Protein AF-X1DW26-F1 (afdb_monomer)

Mean predicted aligned error: 8.76 Å

Structure (mmCIF, N/CA/C/O backbone):
data_AF-X1DW26-F1
#
_entry.id   AF-X1DW26-F1
#
loop_
_atom_site.group_PDB
_atom_site.id
_atom_site.type_symbol
_atom_site.label_atom_id
_atom_site.label_alt_id
_atom_site.label_comp_id
_atom_site.label_asym_id
_atom_site.label_entity_id
_atom_site.label_seq_id
_atom_site.pdbx_PDB_ins_code
_atom_site.Cartn_x
_atom_site.Cartn_y
_atom_site.Cartn_z
_atom_site.occupancy
_atom_site.B_iso_or_equiv
_atom_site.auth_seq_id
_atom_site.auth_comp_id
_atom_site.auth_asym_id
_atom_site.auth_atom_id
_atom_site.pdbx_PDB_model_num
ATOM 1 N N . MET A 1 1 ? 0.193 -4.312 5.674 1.00 88.12 1 MET A N 1
ATOM 2 C CA . MET A 1 1 ? 0.074 -4.951 4.336 1.00 88.12 1 MET A CA 1
ATOM 3 C C . MET A 1 1 ? 0.916 -4.147 3.363 1.00 88.12 1 MET A C 1
ATOM 5 O O . MET A 1 1 ? 1.059 -2.956 3.587 1.00 88.12 1 MET A O 1
ATOM 9 N N . ILE A 1 2 ? 1.497 -4.762 2.340 1.00 91.12 2 ILE A N 1
ATOM 10 C CA . ILE A 1 2 ? 2.200 -4.071 1.257 1.00 91.12 2 ILE A CA 1
ATOM 11 C C . ILE A 1 2 ? 1.427 -4.326 -0.032 1.00 91.12 2 ILE A C 1
ATOM 13 O O . ILE A 1 2 ? 1.077 -5.469 -0.315 1.00 91.12 2 ILE A O 1
ATOM 17 N N . ILE A 1 3 ? 1.164 -3.269 -0.791 1.00 92.44 3 ILE A N 1
ATOM 18 C CA . ILE A 1 3 ? 0.646 -3.347 -2.155 1.00 92.44 3 ILE A CA 1
ATOM 19 C C . ILE A 1 3 ? 1.777 -2.913 -3.078 1.00 92.44 3 ILE A C 1
ATOM 21 O O . ILE A 1 3 ? 2.336 -1.831 -2.917 1.00 92.44 3 ILE A O 1
ATOM 25 N N . VAL A 1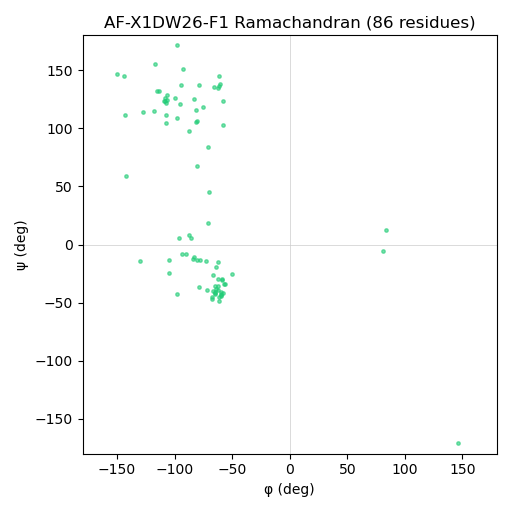 4 ? 2.136 -3.774 -4.016 1.00 94.06 4 VAL A N 1
ATOM 26 C CA . VAL A 1 4 ? 3.127 -3.503 -5.049 1.00 94.06 4 VAL A CA 1
ATOM 27 C C . VAL A 1 4 ? 2.372 -3.135 -6.313 1.00 94.06 4 VAL A C 1
ATOM 29 O O . VAL A 1 4 ? 1.497 -3.875 -6.766 1.00 94.06 4 VAL A O 1
ATOM 32 N N . MET A 1 5 ? 2.708 -1.982 -6.868 1.00 95.25 5 MET A N 1
ATOM 33 C CA . MET A 1 5 ? 2.160 -1.466 -8.109 1.00 95.25 5 MET A CA 1
ATOM 34 C C . MET A 1 5 ? 3.255 -1.318 -9.164 1.00 95.25 5 MET A C 1
ATOM 36 O O . MET A 1 5 ? 4.433 -1.132 -8.844 1.00 95.25 5 MET A O 1
ATOM 40 N N . ASN A 1 6 ? 2.861 -1.359 -10.432 1.00 94.44 6 ASN A N 1
ATOM 41 C CA . ASN A 1 6 ? 3.746 -1.125 -11.559 1.00 94.44 6 ASN A CA 1
ATOM 42 C C . ASN A 1 6 ? 4.314 0.301 -11.503 1.00 94.44 6 ASN A C 1
ATOM 44 O O . ASN A 1 6 ? 3.574 1.263 -11.290 1.00 94.44 6 ASN A O 1
ATOM 48 N N . GLY A 1 7 ? 5.620 0.449 -11.733 1.00 92.38 7 GLY A N 1
ATOM 49 C CA . GLY A 1 7 ? 6.322 1.738 -11.700 1.00 92.38 7 GLY A CA 1
ATOM 50 C C . GLY A 1 7 ? 5.879 2.747 -12.757 1.00 92.38 7 GLY A C 1
ATOM 51 O O . GLY A 1 7 ? 6.112 3.939 -12.596 1.00 92.38 7 GLY A O 1
ATOM 52 N N . LYS A 1 8 ? 5.228 2.277 -13.824 1.00 92.38 8 LYS A N 1
ATOM 53 C CA . LYS A 1 8 ? 4.686 3.096 -14.916 1.00 92.38 8 LYS A CA 1
ATOM 54 C C . LYS A 1 8 ? 3.200 3.415 -14.741 1.00 92.38 8 LYS A C 1
ATOM 56 O O . LYS A 1 8 ? 2.597 3.947 -15.666 1.00 92.38 8 LYS A O 1
ATOM 61 N N . THR A 1 9 ? 2.601 3.034 -13.613 1.00 92.44 9 THR A N 1
ATOM 62 C CA . THR A 1 9 ? 1.196 3.349 -13.332 1.00 92.44 9 THR A CA 1
ATOM 63 C C . THR A 1 9 ? 1.027 4.854 -13.186 1.00 92.44 9 THR A C 1
ATOM 65 O O . THR A 1 9 ? 1.818 5.495 -12.495 1.00 92.44 9 THR A O 1
ATOM 68 N N . ASP A 1 10 ? -0.023 5.398 -13.797 1.00 93.31 10 ASP A N 1
ATOM 69 C CA . ASP A 1 10 ? -0.350 6.813 -13.683 1.00 93.31 10 ASP A CA 1
ATOM 70 C C . ASP A 1 10 ? -0.655 7.205 -12.235 1.00 93.31 10 ASP A C 1
ATOM 72 O O . ASP A 1 10 ? -1.304 6.472 -11.480 1.00 93.31 10 ASP A O 1
ATOM 76 N N . ASP A 1 11 ? -0.264 8.426 -11.871 1.00 91.94 11 ASP A N 1
ATOM 77 C CA . ASP A 1 11 ? -0.490 8.973 -10.533 1.00 91.94 11 ASP A CA 1
ATOM 78 C C . ASP A 1 11 ? -1.967 8.957 -10.134 1.00 91.94 11 ASP A C 1
ATOM 80 O O . ASP A 1 11 ? -2.286 8.703 -8.976 1.00 91.94 11 ASP A O 1
ATOM 84 N N . ALA A 1 12 ? -2.874 9.145 -11.095 1.00 94.06 12 ALA A N 1
ATOM 85 C CA . ALA A 1 12 ? -4.312 9.098 -10.855 1.00 94.06 12 ALA A CA 1
ATOM 86 C C . ALA A 1 12 ? -4.790 7.722 -10.364 1.00 94.06 12 ALA A C 1
ATOM 88 O O . ALA A 1 12 ? -5.703 7.646 -9.544 1.00 94.06 12 ALA A O 1
ATOM 89 N N . ASP A 1 13 ? -4.195 6.632 -10.849 1.00 94.06 13 ASP A N 1
ATOM 90 C CA . ASP A 1 13 ? -4.558 5.281 -10.421 1.00 94.06 13 ASP A CA 1
ATOM 91 C C . ASP A 1 13 ? -3.926 4.929 -9.072 1.00 94.06 13 ASP A C 1
ATOM 93 O O . ASP A 1 13 ? -4.583 4.323 -8.224 1.00 94.06 13 ASP A O 1
ATOM 97 N N . VAL A 1 14 ? -2.698 5.391 -8.826 1.00 94.12 14 VAL A N 1
ATOM 98 C CA . VAL A 1 14 ? -2.047 5.278 -7.513 1.00 94.12 14 VAL A CA 1
ATOM 99 C C . VAL A 1 14 ? -2.854 6.025 -6.445 1.00 94.12 14 VAL A C 1
ATOM 101 O O . VAL A 1 14 ? -3.134 5.473 -5.378 1.00 94.12 14 VAL A O 1
ATOM 104 N N . GLU A 1 15 ? -3.303 7.245 -6.746 1.00 94.69 15 GLU A N 1
ATOM 105 C CA . GLU A 1 15 ? -4.111 8.070 -5.843 1.00 94.69 15 GLU A CA 1
ATOM 106 C C . GLU A 1 15 ? -5.455 7.407 -5.515 1.00 94.69 15 GLU A C 1
ATOM 108 O O . GLU A 1 15 ? -5.862 7.403 -4.356 1.00 94.69 15 GLU A O 1
ATOM 113 N N . LYS A 1 16 ? -6.121 6.758 -6.485 1.00 94.75 16 LYS A N 1
ATOM 114 C CA . LYS A 1 16 ? -7.365 6.001 -6.229 1.00 94.75 16 LYS A CA 1
ATOM 115 C C . LYS A 1 16 ? -7.165 4.911 -5.178 1.00 94.75 16 LYS A C 1
ATOM 117 O O . LYS A 1 16 ? -8.022 4.726 -4.312 1.00 94.75 16 LYS A O 1
ATOM 122 N N . VAL A 1 17 ? -6.046 4.187 -5.244 1.00 93.94 17 VAL A N 1
ATOM 123 C CA . VAL A 1 17 ? -5.722 3.142 -4.262 1.00 93.94 17 VAL A CA 1
ATOM 124 C C . VAL A 1 17 ? -5.458 3.766 -2.890 1.00 93.94 17 VAL A C 1
ATOM 126 O O . VAL A 1 17 ? -5.995 3.292 -1.888 1.00 93.94 17 VAL A O 1
ATOM 129 N N . ILE A 1 18 ? -4.685 4.854 -2.834 1.00 94.38 18 ILE A N 1
ATOM 130 C CA . ILE A 1 18 ? -4.382 5.575 -1.587 1.00 94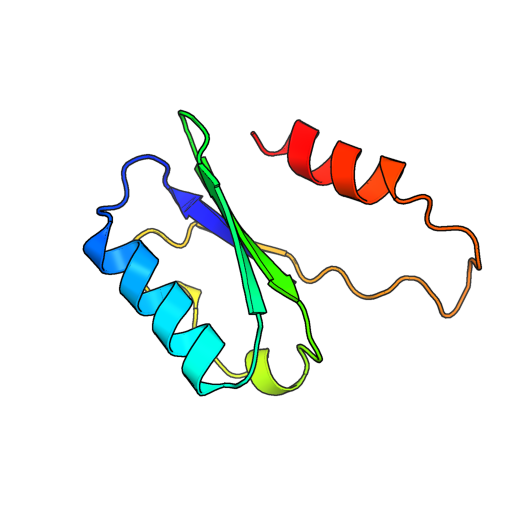.38 18 ILE A CA 1
ATOM 131 C C . ILE A 1 18 ? -5.657 6.117 -0.942 1.00 94.38 18 ILE A C 1
ATOM 133 O O . ILE A 1 18 ? -5.890 5.893 0.245 1.00 94.38 18 ILE A O 1
ATOM 137 N N . GLN A 1 19 ? -6.511 6.779 -1.721 1.00 94.56 19 GLN A N 1
ATOM 138 C CA . GLN A 1 19 ? -7.773 7.326 -1.246 1.00 94.56 19 GLN A CA 1
ATOM 139 C C . GLN A 1 19 ? -8.665 6.218 -0.690 1.00 94.56 19 GLN A C 1
ATOM 141 O O . GLN A 1 19 ? -9.200 6.361 0.408 1.00 94.56 19 GLN A O 1
ATOM 146 N N . LYS A 1 20 ? -8.759 5.076 -1.384 1.00 92.44 20 LYS A N 1
ATOM 147 C CA . LYS A 1 20 ? -9.542 3.940 -0.895 1.00 92.44 20 LYS A CA 1
ATOM 148 C C . LYS A 1 20 ? -9.038 3.431 0.455 1.00 92.44 20 LYS A C 1
ATOM 150 O O . LYS A 1 20 ? -9.832 3.107 1.334 1.00 92.44 20 LYS A O 1
ATOM 155 N N . LEU A 1 21 ? -7.721 3.368 0.629 1.00 92.62 21 LEU A N 1
ATOM 156 C CA . LEU A 1 21 ? -7.098 2.965 1.889 1.00 92.62 21 LEU A CA 1
ATOM 157 C C . LEU A 1 21 ? -7.351 3.992 3.004 1.00 92.62 21 LEU A C 1
ATOM 159 O O . LEU A 1 21 ? -7.652 3.596 4.130 1.00 92.62 21 LEU A O 1
ATOM 163 N N . HIS A 1 22 ? -7.295 5.288 2.692 1.00 92.50 22 HIS A N 1
ATOM 164 C CA . HIS A 1 22 ? -7.607 6.368 3.632 1.00 92.50 22 HIS A CA 1
ATOM 165 C C . HIS A 1 22 ? -9.081 6.367 4.061 1.00 92.50 22 HIS A C 1
ATOM 167 O O . HIS A 1 22 ? -9.365 6.511 5.248 1.00 92.50 22 HIS A O 1
ATOM 173 N N . GLU A 1 23 ? -10.018 6.140 3.135 1.00 91.81 23 GLU A N 1
ATOM 174 C CA . GLU A 1 23 ? -11.456 6.001 3.424 1.00 91.81 23 GLU A CA 1
ATOM 175 C C . GLU A 1 23 ? -11.744 4.854 4.399 1.00 91.81 23 GLU A C 1
ATOM 177 O O . GLU A 1 23 ? -12.678 4.915 5.194 1.00 91.81 23 GLU A O 1
ATOM 182 N N . MET A 1 24 ? -10.915 3.811 4.362 1.00 89.50 24 MET A N 1
ATOM 183 C CA . MET A 1 24 ? -10.995 2.667 5.269 1.00 89.50 24 MET A CA 1
ATOM 184 C C . MET A 1 24 ? -10.248 2.886 6.596 1.00 89.50 24 MET A C 1
ATOM 186 O O . MET A 1 24 ? -10.170 1.966 7.411 1.00 89.50 24 MET A O 1
ATOM 190 N N . GLY A 1 25 ? -9.721 4.094 6.825 1.00 89.94 25 GLY A N 1
ATOM 191 C CA . GLY A 1 25 ? -9.056 4.496 8.063 1.00 89.94 25 GLY A CA 1
ATOM 192 C C . GLY A 1 25 ? -7.581 4.102 8.155 1.00 89.94 25 GLY A C 1
ATOM 193 O O . GLY A 1 25 ? -7.000 4.183 9.239 1.00 89.94 25 GLY A O 1
ATOM 194 N N . HIS A 1 26 ? -6.959 3.683 7.051 1.00 91.25 26 HIS A N 1
ATOM 195 C CA . HIS A 1 26 ? -5.552 3.278 7.043 1.00 91.25 26 HIS A CA 1
ATOM 196 C C . HIS A 1 26 ? -4.631 4.433 6.695 1.00 91.25 26 HIS A C 1
ATOM 198 O O . HIS A 1 26 ? -4.988 5.327 5.934 1.00 91.25 26 HIS A O 1
ATOM 204 N N . LYS A 1 27 ? -3.400 4.383 7.206 1.00 90.00 27 LYS A N 1
ATOM 205 C CA . LYS A 1 27 ? -2.324 5.263 6.739 1.00 90.00 27 LYS A CA 1
ATOM 206 C C . LYS A 1 27 ? -1.524 4.547 5.663 1.00 90.00 27 LYS A C 1
ATOM 208 O O . LYS A 1 27 ? -1.194 3.370 5.824 1.00 90.00 27 LYS A O 1
ATOM 213 N N . VAL A 1 28 ? -1.176 5.263 4.600 1.00 92.38 28 VAL A N 1
ATOM 214 C CA . VAL A 1 28 ? -0.386 4.719 3.493 1.00 92.38 28 VAL A CA 1
ATOM 215 C C . VAL A 1 28 ? 0.974 5.403 3.435 1.00 92.38 28 VAL A C 1
ATOM 217 O O . VAL A 1 28 ? 1.075 6.625 3.504 1.00 92.38 28 VAL A O 1
ATOM 220 N N . HIS A 1 29 ? 2.029 4.606 3.315 1.00 92.50 29 HIS A N 1
ATOM 221 C CA . HIS A 1 29 ? 3.377 5.059 3.013 1.00 92.50 29 HIS A CA 1
ATOM 222 C C . HIS A 1 29 ? 3.714 4.696 1.571 1.00 92.50 29 HIS A C 1
ATOM 224 O O . HIS A 1 29 ? 3.555 3.544 1.178 1.00 92.50 29 HIS A O 1
ATOM 230 N N . ILE A 1 30 ? 4.185 5.663 0.791 1.00 92.56 30 ILE A N 1
ATOM 231 C CA . ILE A 1 30 ? 4.459 5.485 -0.634 1.00 92.56 30 ILE A CA 1
ATOM 232 C C . ILE A 1 30 ? 5.970 5.480 -0.831 1.00 92.56 30 ILE A C 1
ATOM 234 O O . ILE A 1 30 ? 6.651 6.429 -0.447 1.00 92.56 30 ILE A O 1
ATOM 238 N N . SER A 1 31 ? 6.485 4.439 -1.471 1.00 91.31 31 SER A N 1
ATOM 239 C CA . SER A 1 31 ? 7.856 4.384 -1.967 1.00 91.31 31 SER A CA 1
ATOM 240 C C . SER A 1 31 ? 7.816 4.233 -3.482 1.00 91.31 31 SER A C 1
ATOM 242 O O . SER A 1 31 ? 7.304 3.247 -4.005 1.00 91.31 31 SER A O 1
ATOM 244 N N . ARG A 1 32 ? 8.303 5.248 -4.199 1.00 90.88 32 ARG A N 1
ATOM 245 C CA . ARG A 1 32 ? 8.352 5.257 -5.664 1.00 90.88 32 ARG A CA 1
ATOM 246 C C . ARG A 1 32 ? 9.750 4.847 -6.112 1.00 90.88 32 ARG A C 1
ATOM 248 O O . ARG A 1 32 ? 10.697 5.604 -5.920 1.00 90.88 32 ARG A O 1
ATOM 255 N N . GLY A 1 33 ? 9.864 3.651 -6.676 1.00 87.81 33 GLY A N 1
ATOM 256 C CA . GLY A 1 33 ? 11.054 3.186 -7.381 1.00 87.81 33 GLY A CA 1
ATOM 257 C C . GLY A 1 33 ? 10.913 3.360 -8.893 1.00 87.81 33 GLY A C 1
ATOM 258 O O . GLY A 1 33 ? 9.836 3.653 -9.403 1.00 87.81 33 GLY A O 1
ATOM 259 N N . GLU A 1 34 ? 12.003 3.132 -9.625 1.00 86.06 34 GLU A N 1
ATOM 260 C CA . GLU A 1 34 ? 12.027 3.242 -11.092 1.00 86.06 34 GLU A CA 1
ATOM 261 C C . GLU A 1 34 ? 11.119 2.202 -11.775 1.00 86.06 34 GLU A C 1
ATOM 263 O O . GLU A 1 34 ? 10.494 2.473 -12.798 1.00 86.06 34 GLU A O 1
ATOM 268 N N . ARG A 1 35 ? 11.032 0.995 -11.202 1.00 89.19 35 ARG A N 1
ATOM 269 C CA . ARG A 1 35 ? 10.274 -0.130 -11.779 1.00 89.19 35 ARG A CA 1
ATOM 270 C C . ARG A 1 35 ? 8.961 -0.418 -11.072 1.00 89.19 35 ARG A C 1
ATOM 272 O O . ARG A 1 35 ? 8.073 -1.009 -11.681 1.00 89.19 35 ARG A O 1
ATOM 279 N N . ARG A 1 36 ? 8.850 -0.044 -9.797 1.00 93.31 36 ARG A N 1
ATOM 280 C CA . ARG A 1 36 ? 7.732 -0.401 -8.920 1.00 93.31 36 ARG A CA 1
ATOM 281 C C . ARG A 1 36 ? 7.395 0.735 -7.973 1.00 93.31 36 ARG A C 1
ATOM 283 O O . ARG A 1 36 ? 8.282 1.427 -7.479 1.00 93.31 36 ARG A O 1
ATOM 290 N N . ILE A 1 37 ? 6.110 0.873 -7.684 1.00 94.50 37 ILE A N 1
ATOM 291 C CA . ILE A 1 37 ? 5.584 1.751 -6.643 1.00 94.50 37 ILE A CA 1
ATOM 292 C C . ILE A 1 37 ? 5.092 0.855 -5.513 1.00 94.50 37 ILE A C 1
ATOM 294 O O . ILE A 1 37 ? 4.269 -0.029 -5.719 1.00 94.50 37 ILE A O 1
ATOM 298 N N . ILE A 1 38 ? 5.605 1.065 -4.311 1.00 94.25 38 ILE A N 1
ATOM 299 C CA . ILE A 1 38 ? 5.256 0.282 -3.131 1.00 94.25 38 ILE A CA 1
ATOM 300 C C . ILE A 1 38 ? 4.368 1.137 -2.232 1.00 94.25 38 ILE A C 1
ATOM 302 O O . ILE A 1 38 ? 4.763 2.220 -1.801 1.00 94.25 38 ILE A O 1
ATOM 306 N N . LEU A 1 39 ? 3.183 0.625 -1.910 1.00 93.75 39 LEU A N 1
ATOM 307 C CA . LEU A 1 39 ? 2.259 1.211 -0.948 1.00 93.75 39 LEU A CA 1
ATOM 308 C C . LEU A 1 39 ? 2.249 0.363 0.327 1.00 93.75 39 LEU A C 1
ATOM 310 O O . LEU A 1 39 ? 1.678 -0.728 0.391 1.00 93.75 39 LEU A O 1
ATOM 314 N N . GLY A 1 40 ? 2.902 0.865 1.368 1.00 92.00 40 GLY A N 1
ATOM 315 C CA . GLY A 1 40 ? 2.868 0.293 2.705 1.00 92.00 40 GLY A CA 1
ATOM 316 C C . GLY A 1 40 ? 1.614 0.737 3.448 1.00 92.00 40 GLY A C 1
ATOM 317 O O . GLY A 1 40 ? 1.459 1.913 3.755 1.00 92.00 40 GLY A O 1
ATOM 318 N N . VAL A 1 41 ? 0.736 -0.202 3.781 1.00 91.25 41 VAL A N 1
ATOM 319 C CA . VAL A 1 41 ? -0.486 0.057 4.547 1.00 91.25 41 VAL A CA 1
ATOM 320 C C . VAL A 1 41 ? -0.246 -0.216 6.027 1.00 91.25 41 VAL A C 1
ATOM 322 O O . VAL A 1 41 ? 0.092 -1.346 6.413 1.00 91.25 41 VAL A O 1
ATOM 325 N N . ILE A 1 42 ? -0.441 0.822 6.840 1.00 86.44 42 ILE A N 1
ATOM 326 C CA . ILE A 1 42 ? -0.249 0.841 8.290 1.00 86.44 42 ILE A CA 1
ATOM 327 C C . ILE A 1 42 ? -1.621 0.888 8.968 1.00 86.44 42 ILE A C 1
ATOM 329 O O . ILE A 1 42 ? -2.383 1.835 8.765 1.00 86.44 42 ILE A O 1
ATOM 333 N N . GLY A 1 43 ? -1.904 -0.109 9.805 1.00 83.19 43 GLY A N 1
ATOM 334 C CA . GLY A 1 43 ? -3.177 -0.248 10.509 1.00 83.19 43 GLY A CA 1
ATOM 335 C C . GLY A 1 43 ? -3.570 -1.711 10.696 1.00 83.19 43 GLY A C 1
ATOM 336 O O . GLY A 1 43 ? -2.768 -2.616 10.439 1.00 83.19 43 GLY A O 1
ATOM 337 N N . ASP A 1 44 ? -4.804 -1.927 11.147 1.00 81.38 44 ASP A N 1
ATOM 338 C CA . ASP A 1 44 ? -5.414 -3.253 11.223 1.00 81.38 44 ASP A CA 1
ATOM 339 C C . ASP A 1 44 ? -5.944 -3.675 9.848 1.00 81.38 44 ASP A C 1
ATOM 341 O O . ASP A 1 44 ? -6.951 -3.174 9.360 1.00 81.38 44 ASP A O 1
ATOM 345 N N . VAL A 1 45 ? -5.243 -4.600 9.200 1.00 77.88 45 VAL A N 1
ATOM 346 C CA . VAL A 1 45 ? -5.514 -4.984 7.810 1.00 77.88 45 VAL A CA 1
ATOM 347 C C . VAL A 1 45 ? -6.558 -6.096 7.670 1.00 77.88 45 VAL A C 1
ATOM 349 O O . VAL A 1 45 ? -6.747 -6.597 6.561 1.00 77.88 45 VAL A O 1
ATOM 352 N N . GLU A 1 46 ? -7.239 -6.499 8.749 1.00 80.44 46 GLU A N 1
ATOM 353 C CA . GLU A 1 46 ? -8.309 -7.503 8.676 1.00 80.44 46 GLU A CA 1
ATOM 354 C C . GLU A 1 46 ? -9.447 -7.058 7.748 1.00 80.44 46 GLU A C 1
ATOM 356 O O . GLU A 1 46 ? -9.892 -7.826 6.892 1.00 80.44 46 GLU A O 1
ATOM 361 N N . ASN A 1 47 ? -9.847 -5.786 7.823 1.00 80.56 47 ASN A N 1
ATOM 362 C CA . ASN A 1 47 ? -10.911 -5.228 6.983 1.00 80.56 47 ASN A CA 1
ATOM 363 C C . ASN A 1 47 ? -10.504 -5.029 5.508 1.00 80.56 47 ASN A C 1
ATOM 365 O O . ASN A 1 47 ? -11.367 -4.844 4.653 1.00 80.56 47 ASN A O 1
ATOM 369 N N . LEU A 1 48 ? -9.207 -5.099 5.191 1.00 83.19 48 LEU A N 1
ATOM 370 C CA . LEU A 1 48 ? -8.679 -4.997 3.828 1.00 83.19 48 LEU A CA 1
ATOM 371 C C . LEU A 1 48 ? -8.723 -6.332 3.084 1.00 83.19 48 LEU A C 1
ATOM 373 O O . LEU A 1 48 ? -8.537 -6.368 1.869 1.00 83.19 48 LEU A O 1
ATOM 377 N N . ALA A 1 49 ? -8.971 -7.434 3.796 1.00 78.94 49 ALA A N 1
ATOM 378 C CA . ALA A 1 49 ? -8.968 -8.773 3.226 1.00 78.94 49 ALA A CA 1
ATOM 379 C C . ALA A 1 49 ? -10.031 -8.985 2.141 1.00 78.94 49 ALA A C 1
ATOM 381 O O . ALA A 1 49 ? -9.823 -9.813 1.256 1.00 78.94 49 ALA A O 1
ATOM 382 N N . SER A 1 50 ? -11.147 -8.264 2.243 1.00 80.56 50 SER A N 1
ATOM 383 C CA . SER A 1 50 ? -12.304 -8.340 1.350 1.00 80.56 50 SER A CA 1
ATOM 384 C C . SER A 1 50 ? -12.224 -7.374 0.166 1.00 80.56 50 SER A C 1
ATOM 386 O O . SER A 1 50 ? -13.057 -7.448 -0.736 1.00 80.56 50 SER A O 1
ATOM 388 N N . VAL A 1 51 ? -11.243 -6.468 0.148 1.00 86.88 51 VAL A N 1
ATOM 389 C CA . VAL A 1 51 ? -11.108 -5.470 -0.914 1.00 86.88 51 VAL A CA 1
ATOM 390 C C . VAL A 1 51 ? -10.385 -6.094 -2.111 1.00 86.88 51 VAL A C 1
ATOM 392 O O . VAL A 1 51 ? -9.265 -6.593 -1.958 1.00 86.88 51 VAL A O 1
ATOM 395 N N . PRO A 1 52 ? -10.968 -6.046 -3.322 1.00 88.81 52 PRO A N 1
ATOM 396 C CA . PRO A 1 52 ? -10.355 -6.609 -4.518 1.00 88.81 52 PRO A CA 1
ATOM 397 C C . PRO A 1 52 ? -9.301 -5.649 -5.088 1.00 88.81 52 PRO A C 1
ATOM 399 O O . PRO A 1 52 ? -9.473 -5.088 -6.164 1.00 88.81 52 PRO A O 1
ATOM 402 N N . PHE A 1 53 ? -8.195 -5.438 -4.375 1.00 90.56 53 PHE A N 1
ATOM 403 C CA . PHE A 1 53 ? -7.132 -4.523 -4.813 1.00 90.56 53 PHE A CA 1
ATOM 404 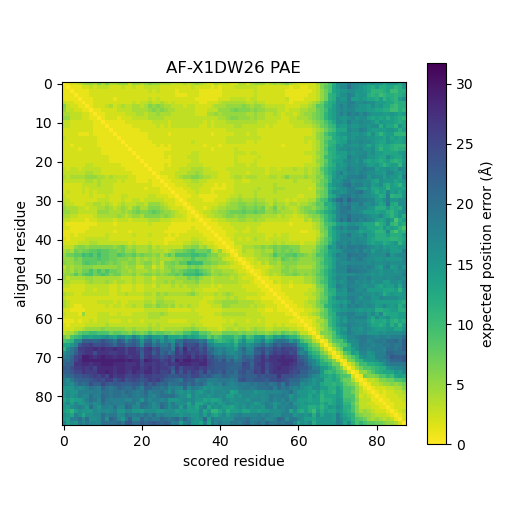C C . PHE A 1 53 ? -6.530 -4.891 -6.178 1.00 90.56 53 PHE A C 1
ATOM 406 O O . PHE A 1 53 ? -6.164 -3.998 -6.927 1.00 90.56 53 PHE A O 1
ATOM 413 N N . TYR A 1 54 ? -6.507 -6.175 -6.547 1.00 91.69 54 TYR A N 1
ATOM 414 C CA . TYR A 1 54 ? -6.094 -6.622 -7.886 1.00 91.69 54 TYR A CA 1
ATOM 415 C C . TYR A 1 54 ? -6.992 -6.106 -9.026 1.00 91.69 54 TYR A C 1
ATOM 417 O O . TYR A 1 54 ? -6.606 -6.191 -10.185 1.00 91.69 54 TYR A O 1
ATOM 425 N N . ALA A 1 55 ? -8.187 -5.585 -8.724 1.00 91.38 55 ALA A N 1
ATOM 426 C CA . ALA A 1 55 ? -9.046 -4.943 -9.716 1.00 91.38 55 ALA A CA 1
ATOM 427 C C . ALA A 1 55 ? -8.634 -3.490 -10.013 1.00 91.38 55 ALA A C 1
ATOM 429 O O . ALA A 1 55 ? -9.121 -2.906 -10.981 1.00 91.38 55 ALA A O 1
ATOM 430 N N . PHE A 1 56 ? -7.768 -2.888 -9.190 1.00 91.88 56 PHE A N 1
ATOM 431 C CA . PHE A 1 56 ? -7.227 -1.563 -9.463 1.00 91.88 56 PHE A CA 1
ATOM 432 C C . PHE A 1 56 ? -6.113 -1.661 -10.499 1.00 91.88 56 PHE A C 1
ATOM 434 O O . PHE A 1 56 ? -5.253 -2.542 -10.438 1.00 91.88 56 PHE A O 1
ATOM 441 N N . ASN A 1 57 ? -6.123 -0.722 -11.442 1.00 91.62 57 ASN A N 1
ATOM 442 C CA . ASN A 1 57 ? -5.101 -0.656 -12.470 1.00 91.62 57 ASN A CA 1
ATOM 443 C C . ASN A 1 57 ? -3.716 -0.456 -11.842 1.00 91.62 57 ASN A C 1
ATOM 445 O O . ASN A 1 57 ? -3.548 0.316 -10.897 1.00 91.62 57 ASN A O 1
ATOM 449 N N . GLY A 1 58 ? -2.730 -1.175 -12.368 1.00 91.56 58 GLY A N 1
ATOM 450 C CA . GLY A 1 58 ? -1.352 -1.089 -11.909 1.00 91.56 58 GLY A CA 1
ATOM 451 C C . GLY A 1 58 ? -1.020 -1.887 -10.650 1.00 91.56 58 GLY A C 1
ATOM 452 O O . GLY A 1 58 ? 0.155 -1.947 -10.322 1.00 91.56 58 GLY A O 1
ATOM 453 N N . VAL A 1 59 ? -1.966 -2.533 -9.956 1.00 94.38 59 VAL A N 1
ATOM 454 C CA . VAL A 1 59 ? -1.635 -3.424 -8.824 1.00 94.38 59 VAL A CA 1
ATOM 455 C C . VAL A 1 59 ? -1.070 -4.750 -9.344 1.00 94.38 59 VAL A C 1
ATOM 457 O O . VAL A 1 59 ? -1.759 -5.496 -10.034 1.00 94.38 59 VAL A O 1
ATOM 460 N N . GLU A 1 60 ? 0.180 -5.055 -8.992 1.00 93.38 60 GLU A N 1
ATOM 461 C CA . GLU A 1 60 ? 0.879 -6.280 -9.408 1.00 93.38 60 GLU A CA 1
ATOM 462 C C . GLU A 1 60 ? 0.824 -7.366 -8.332 1.00 93.38 60 GLU A C 1
ATOM 464 O O . GLU A 1 60 ? 0.608 -8.538 -8.632 1.00 93.38 60 GLU A O 1
ATOM 469 N N . GLU A 1 61 ? 1.020 -6.988 -7.068 1.00 91.12 61 GLU A N 1
ATOM 470 C CA . GLU A 1 61 ? 1.170 -7.948 -5.976 1.00 91.12 61 GLU A CA 1
ATOM 471 C C . GLU A 1 61 ? 0.664 -7.369 -4.653 1.00 91.12 61 GLU A C 1
ATOM 473 O O . GLU A 1 61 ? 0.785 -6.174 -4.385 1.00 91.12 61 GLU A O 1
ATOM 478 N N . ILE A 1 62 ? 0.112 -8.223 -3.789 1.00 89.8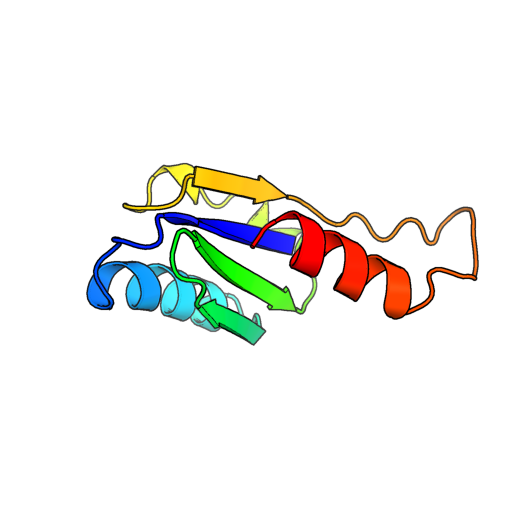1 62 ILE A N 1
ATOM 479 C CA . ILE A 1 62 ? -0.307 -7.841 -2.438 1.00 89.81 62 ILE A CA 1
ATOM 480 C C . ILE A 1 62 ? 0.321 -8.793 -1.434 1.00 89.81 62 ILE A C 1
ATOM 482 O O . ILE A 1 62 ? -0.037 -9.968 -1.347 1.00 89.81 62 ILE A O 1
ATOM 486 N N . ILE A 1 63 ? 1.204 -8.250 -0.606 1.00 86.94 63 ILE A N 1
ATOM 487 C CA . ILE A 1 63 ? 1.939 -8.997 0.404 1.00 86.94 63 ILE A CA 1
ATOM 488 C C . ILE A 1 63 ? 1.372 -8.637 1.776 1.00 86.94 63 ILE A C 1
ATOM 490 O O . ILE A 1 63 ? 1.537 -7.528 2.298 1.00 86.94 63 ILE A O 1
ATOM 494 N N . ARG A 1 64 ? 0.697 -9.590 2.421 1.00 82.50 64 ARG A N 1
ATOM 495 C CA . ARG A 1 64 ? 0.289 -9.423 3.819 1.00 82.50 64 ARG A CA 1
ATOM 496 C C . ARG A 1 64 ? 1.468 -9.760 4.716 1.00 82.50 64 ARG A C 1
ATOM 498 O O . ARG A 1 64 ? 1.778 -10.925 4.933 1.00 82.50 64 ARG A O 1
ATOM 505 N N . ILE A 1 65 ? 2.084 -8.728 5.289 1.00 73.00 65 ILE A N 1
ATOM 506 C CA . ILE A 1 65 ? 2.972 -8.902 6.439 1.00 73.00 65 ILE A CA 1
ATOM 507 C C . ILE A 1 65 ? 2.079 -9.266 7.624 1.00 73.00 65 ILE A C 1
ATOM 509 O O . ILE A 1 65 ? 1.635 -8.399 8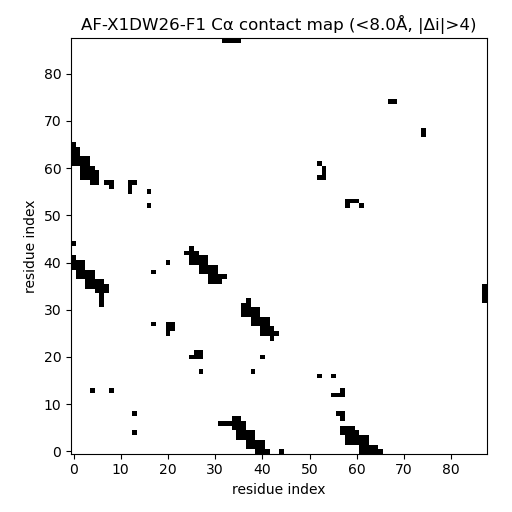.378 1.00 73.00 65 ILE A O 1
ATOM 513 N N . LEU A 1 66 ? 1.754 -10.553 7.749 1.00 61.16 66 LEU A N 1
ATOM 514 C CA . LEU A 1 66 ? 1.279 -11.092 9.008 1.00 61.16 66 LEU A CA 1
ATOM 515 C C . LEU A 1 66 ? 2.377 -10.810 10.018 1.00 61.16 66 LEU A C 1
ATOM 517 O O . LEU A 1 66 ? 3.543 -11.159 9.824 1.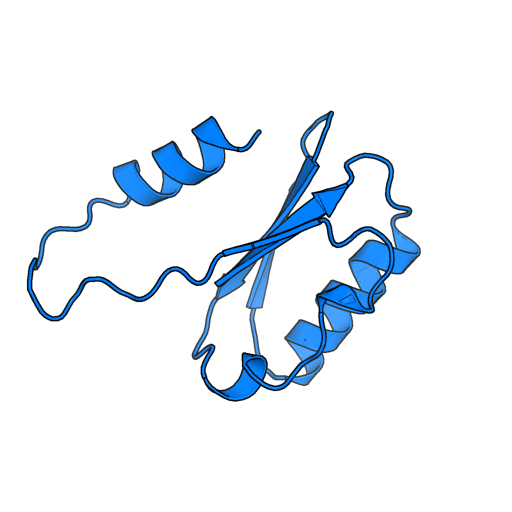00 61.16 66 LEU A O 1
ATOM 521 N N . LYS A 1 67 ? 2.002 -10.115 11.083 1.00 50.88 67 LYS A N 1
ATOM 522 C CA . LYS A 1 67 ? 2.871 -9.903 12.220 1.00 50.88 67 LYS A CA 1
ATOM 523 C C . LYS A 1 67 ? 3.250 -11.303 12.724 1.00 50.88 67 LYS A C 1
ATOM 525 O O . LYS A 1 67 ? 2.429 -11.959 13.355 1.00 50.88 67 LYS A O 1
ATOM 530 N N . LEU A 1 68 ? 4.465 -11.779 12.435 1.00 40.03 68 LEU A N 1
ATOM 531 C CA . LEU A 1 68 ? 5.023 -13.035 12.962 1.00 40.03 68 LEU A CA 1
ATOM 532 C C . LEU A 1 68 ? 5.324 -12.876 14.471 1.00 40.03 68 LEU A C 1
ATOM 534 O O . LEU A 1 68 ? 6.411 -13.176 14.948 1.00 40.03 68 LEU A O 1
ATOM 538 N N . PHE A 1 69 ? 4.392 -12.297 15.232 1.00 44.47 69 PHE A N 1
ATOM 539 C CA . PHE A 1 69 ? 4.578 -11.925 16.634 1.00 44.47 69 PHE A CA 1
ATOM 540 C C . PHE A 1 69 ? 4.110 -12.987 17.613 1.00 44.47 69 PHE A C 1
ATOM 542 O O . PHE A 1 69 ? 4.369 -12.843 18.804 1.00 44.47 69 PHE A O 1
ATOM 549 N N . SER A 1 70 ? 3.446 -14.043 17.156 1.00 40.97 70 SER A N 1
ATOM 550 C CA . SER A 1 70 ? 3.043 -15.118 18.057 1.00 40.97 70 SER A CA 1
ATOM 551 C C . SER A 1 70 ? 4.192 -16.070 18.406 1.00 40.97 70 SER A C 1
ATOM 553 O O . SER A 1 70 ? 4.058 -16.790 19.389 1.00 40.97 70 SER A O 1
ATOM 555 N N . LEU A 1 71 ? 5.337 -16.043 17.696 1.00 36.38 71 LEU A N 1
ATOM 556 C CA . LEU A 1 71 ? 6.480 -16.912 18.032 1.00 36.38 71 LEU A CA 1
ATOM 557 C C . LEU A 1 71 ? 7.859 -16.256 18.169 1.00 36.38 71 LEU A C 1
ATOM 559 O O . LEU A 1 71 ? 8.744 -16.893 18.731 1.00 36.38 71 LEU A O 1
ATOM 563 N N . CYS A 1 72 ? 8.087 -15.014 17.734 1.00 37.38 72 CYS A N 1
ATOM 564 C CA . CYS A 1 72 ? 9.398 -14.381 17.909 1.00 37.38 72 CYS A CA 1
ATOM 565 C C . CYS A 1 72 ? 9.267 -12.889 18.214 1.00 37.38 72 CYS 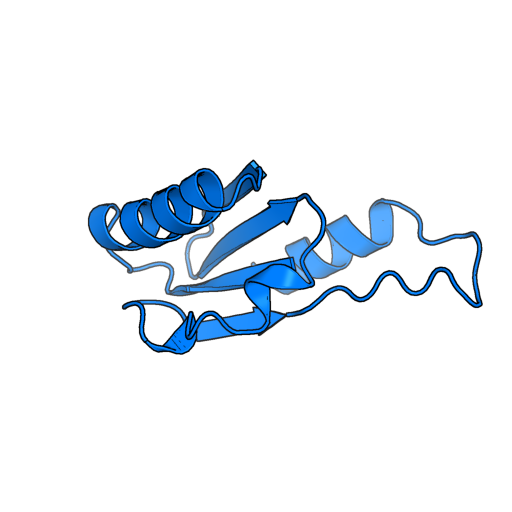A C 1
ATOM 567 O O . CYS A 1 72 ? 8.911 -12.075 17.368 1.00 37.38 72 CYS A O 1
ATOM 569 N N . LYS A 1 73 ? 9.625 -12.522 19.445 1.00 49.72 73 LYS A N 1
ATOM 570 C CA . LYS A 1 73 ? 9.610 -11.158 19.996 1.00 49.72 73 LYS A CA 1
ATOM 571 C C . LYS A 1 73 ? 10.703 -10.238 19.410 1.00 49.72 73 LYS A C 1
ATOM 573 O O . LYS A 1 73 ? 11.032 -9.225 20.013 1.00 49.72 73 LYS A O 1
ATOM 578 N N . ALA A 1 74 ? 11.277 -10.583 18.257 1.00 52.75 74 ALA A N 1
ATOM 579 C CA . ALA A 1 74 ? 12.455 -9.933 17.686 1.00 52.75 74 ALA A CA 1
ATOM 580 C C . ALA A 1 74 ? 12.362 -9.819 16.154 1.00 52.75 74 ALA A C 1
ATOM 582 O O . ALA A 1 74 ? 13.213 -10.322 15.429 1.00 52.75 74 ALA A O 1
ATOM 583 N N . ILE A 1 75 ? 11.330 -9.150 15.637 1.00 44.66 75 ILE A N 1
ATOM 584 C CA . ILE A 1 75 ? 11.381 -8.647 14.258 1.00 44.66 75 ILE A CA 1
ATOM 585 C C . ILE A 1 75 ? 12.021 -7.263 14.330 1.00 44.66 75 ILE A C 1
ATOM 587 O O . ILE A 1 75 ? 11.373 -6.283 14.691 1.00 44.66 75 ILE A O 1
ATOM 591 N N . SER A 1 76 ? 13.324 -7.206 14.056 1.00 49.06 76 SER A N 1
ATOM 592 C CA . SER A 1 76 ? 14.064 -5.953 13.908 1.00 49.06 76 SER A CA 1
ATOM 593 C C . SER A 1 76 ? 13.488 -5.155 12.734 1.00 49.06 76 SER A C 1
ATOM 595 O O . SER A 1 76 ? 13.256 -5.726 11.667 1.00 49.06 76 SER A O 1
ATOM 597 N N . ASN A 1 77 ? 13.307 -3.837 12.890 1.00 53.72 77 ASN A N 1
ATOM 598 C CA . ASN A 1 77 ? 12.913 -2.921 11.804 1.00 53.72 77 ASN A CA 1
ATOM 599 C C . ASN A 1 77 ? 13.791 -3.088 10.545 1.00 53.72 77 ASN A C 1
ATOM 601 O O . ASN A 1 77 ? 13.333 -2.844 9.431 1.00 53.72 77 ASN A O 1
ATOM 605 N N . SER A 1 78 ? 15.026 -3.573 10.715 1.00 49.41 78 SER A N 1
ATOM 606 C CA . SER A 1 78 ? 15.945 -3.932 9.633 1.00 49.41 78 SER A CA 1
ATOM 607 C C . SER A 1 78 ? 15.380 -4.981 8.665 1.00 49.41 78 SER A C 1
ATOM 609 O O . SER A 1 78 ? 15.635 -4.876 7.471 1.00 49.41 78 SER A O 1
ATOM 611 N N . LEU A 1 79 ? 14.568 -5.940 9.125 1.00 55.41 79 LEU A N 1
ATOM 612 C CA . LEU A 1 79 ? 13.991 -6.973 8.257 1.00 55.41 79 LEU A CA 1
ATOM 613 C C . LEU A 1 79 ? 12.903 -6.397 7.340 1.00 55.41 79 LEU A C 1
ATOM 615 O O . LEU A 1 79 ? 12.835 -6.741 6.166 1.00 55.41 79 LEU A O 1
ATOM 619 N N . VAL A 1 80 ? 12.081 -5.477 7.857 1.00 57.50 80 VAL A N 1
ATOM 620 C CA . VAL A 1 80 ? 11.050 -4.786 7.063 1.00 57.50 80 VAL A CA 1
ATOM 621 C C . VAL A 1 80 ? 11.709 -3.915 5.993 1.00 57.50 80 VAL A C 1
ATOM 623 O O . VAL A 1 80 ? 11.298 -3.950 4.836 1.00 57.50 80 VAL A O 1
ATOM 626 N N . ILE A 1 81 ? 12.777 -3.201 6.357 1.00 57.84 81 ILE A N 1
ATOM 627 C CA . ILE A 1 81 ? 13.574 -2.408 5.412 1.00 57.84 81 ILE A CA 1
ATOM 628 C C . ILE A 1 81 ? 14.262 -3.319 4.385 1.00 57.84 81 ILE A C 1
ATOM 630 O O . ILE A 1 81 ? 14.258 -2.997 3.204 1.00 57.84 81 ILE A O 1
ATOM 634 N N . SER A 1 82 ? 14.791 -4.476 4.796 1.00 53.91 82 SER A N 1
ATOM 635 C CA . SER A 1 82 ? 15.417 -5.449 3.890 1.00 53.91 82 SER A CA 1
ATOM 636 C C . SER A 1 82 ? 14.428 -6.033 2.883 1.00 53.91 82 SER A C 1
ATOM 638 O O . SER A 1 82 ? 14.796 -6.236 1.730 1.00 53.91 82 SER A O 1
ATOM 640 N N . ILE A 1 83 ? 13.184 -6.297 3.292 1.00 60.78 83 ILE A N 1
ATOM 641 C CA . ILE A 1 83 ? 12.138 -6.783 2.385 1.00 60.78 83 ILE A CA 1
ATOM 642 C C . ILE A 1 83 ? 11.781 -5.688 1.377 1.00 60.78 83 ILE A C 1
ATOM 644 O O . ILE A 1 83 ? 11.775 -5.954 0.182 1.00 60.78 83 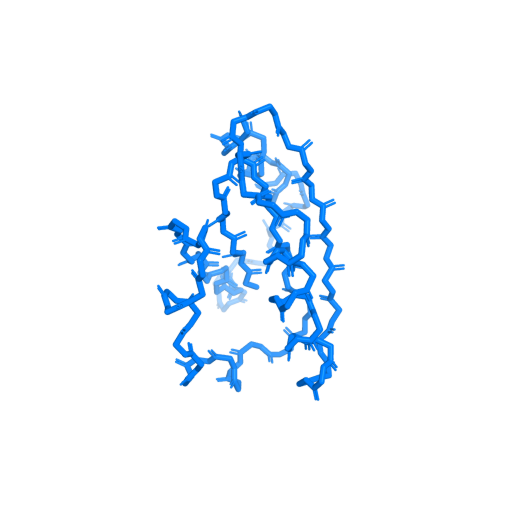ILE A O 1
ATOM 648 N N . ILE A 1 84 ? 11.573 -4.445 1.829 1.00 61.47 84 ILE A N 1
ATOM 649 C CA . ILE A 1 84 ? 11.309 -3.309 0.930 1.00 61.47 84 ILE A CA 1
ATOM 650 C C . ILE A 1 84 ? 12.487 -3.101 -0.037 1.00 61.47 84 ILE A C 1
ATOM 652 O O . ILE A 1 84 ? 12.269 -2.950 -1.232 1.00 61.47 84 ILE A O 1
ATOM 656 N N . SER A 1 85 ? 13.730 -3.179 0.448 1.00 58.19 85 SER A N 1
ATOM 657 C CA . SER A 1 85 ? 14.940 -3.043 -0.373 1.00 58.19 85 SER A CA 1
ATOM 658 C C . SER A 1 85 ? 15.138 -4.175 -1.380 1.00 58.19 85 SER A C 1
ATOM 660 O O . SER A 1 85 ? 15.817 -3.962 -2.374 1.00 58.19 85 SER A O 1
ATOM 662 N N . SER A 1 86 ? 14.608 -5.372 -1.128 1.00 53.59 86 SER A N 1
ATOM 663 C CA . SER A 1 86 ? 14.693 -6.499 -2.065 1.00 53.59 86 SER A CA 1
ATOM 664 C C . SER A 1 86 ? 13.607 -6.449 -3.147 1.00 53.59 86 SER A C 1
ATOM 666 O O . SER A 1 86 ? 13.637 -7.261 -4.071 1.00 53.59 86 SER A O 1
ATOM 668 N N . LEU A 1 87 ? 12.621 -5.559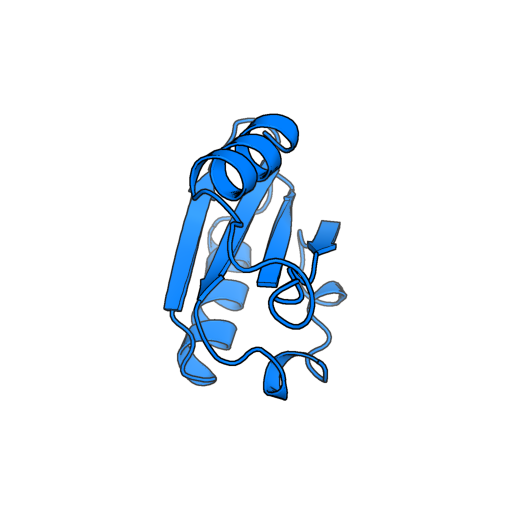 -2.998 1.00 56.03 87 LEU A N 1
ATOM 669 C CA . LEU A 1 87 ? 11.453 -5.427 -3.871 1.00 56.03 87 LEU A CA 1
ATOM 670 C C . LEU A 1 87 ? 11.518 -4.206 -4.810 1.00 56.03 87 LEU A C 1
ATOM 672 O O . LEU A 1 87 ? 10.711 -4.149 -5.744 1.00 56.03 87 LEU A O 1
ATOM 676 N N . VAL A 1 88 ? 12.448 -3.272 -4.569 1.00 49.56 88 VAL A N 1
ATOM 677 C CA . VAL A 1 88 ? 12.792 -2.119 -5.430 1.00 49.56 88 VAL A CA 1
ATOM 678 C C . VAL A 1 88 ? 13.962 -2.491 -6.335 1.00 49.56 88 VAL A C 1
ATOM 680 O O . VAL A 1 88 ? 13.868 -2.199 -7.549 1.00 49.56 88 VAL A O 1
#

pLDDT: mean 79.85, std 18.01, range [36.38, 95.25]

Sequence (88 aa):
MIIVMNGKTDDADVEKVIQKLHEMGHKVHISRGERRIILGVIGDVENLASVPFYAFNGVEEIIRILKLFSLCKAISNSLVISIISSLV

Nearest PDB structures (foldseek):
  3pg9-assembly1_F  TM=8.902E-01  e=2.948E-06  Thermotoga maritima
  4grs-assembly1_B  TM=8.848E-01  e=4.038E-06  Thermotoga maritima MSB8
  4grs-assembly1_D  TM=8.762E-01  e=5.892E-06  Thermotoga maritima MSB8
  4grs-assembly1_C  TM=8.842E-01  e=8.598E-06  Thermotoga maritima MSB8
  1vr6-assembly1_C  TM=8.651E-01  e=9.411E-05  Thermotoga maritima

Radius of gyration: 13.22 Å; Cα contacts (8 Å, |Δi|>4): 114; chains: 1; bounding box: 28×26×35 Å

InterPro domains:
  IPR041071 DAHP synthase ferredoxin-like domain [PF18152] (1-67)

Organism: NCBI:txid412755

Secondary structure (DSSP, 8-state):
-EEEEETT--HHHHHHHHHHHHHTT-EEEEEE-SSEEEEEEES-GGGGTTS-GGGSTTEEEEE-----TTT-S---HHHHHHHHHHH-

Foldseek 3Di:
DKWKFFLPDDPVLVVVVCVVLVVVVWHWDWDRDNGIIMIDTDDDCPVVPPPPCVVGHGTDDDDDPDPPVVPDPDPPPVVVVVVVVVVD

Solvent-accessible surface area (backbone atoms only — not comparable to full-atom values): 5254 Å² total; per-residue (Å²): 62,35,40,36,25,44,34,84,49,56,67,71,47,55,46,53,54,50,50,55,40,42,78,73,72,34,49,76,46,81,45,82,41,88,66,30,29,38,38,39,42,48,73,83,60,74,80,53,72,80,54,69,58,75,75,43,74,44,46,75,47,77,48,74,69,69,77,67,61,91,84,43,98,72,79,54,72,65,57,60,50,50,53,54,63,74,71,98